Protein AF-A0A662Q516-F1 (afdb_monomer)

Structure (mmCIF, N/CA/C/O backbone):
data_AF-A0A662Q516-F1
#
_entry.id   AF-A0A662Q516-F1
#
loop_
_atom_site.group_PDB
_atom_site.id
_atom_site.type_symbol
_atom_site.label_atom_id
_atom_site.label_alt_id
_atom_site.label_comp_id
_atom_site.label_asym_id
_atom_site.label_entity_id
_atom_site.label_seq_id
_atom_site.pdbx_PDB_ins_code
_atom_site.Cartn_x
_atom_site.Cartn_y
_atom_site.Cartn_z
_atom_site.occupancy
_atom_site.B_iso_or_equiv
_atom_site.auth_seq_id
_atom_site.auth_comp_id
_atom_site.auth_asym_id
_atom_site.auth_atom_id
_atom_site.pdbx_PDB_model_num
ATOM 1 N N . ILE A 1 1 ? 10.020 -21.632 -22.783 1.00 81.31 1 ILE A N 1
ATOM 2 C CA . ILE A 1 1 ? 11.138 -20.663 -22.687 1.00 81.31 1 ILE A CA 1
ATOM 3 C C . ILE A 1 1 ? 12.281 -21.095 -23.597 1.00 81.31 1 ILE A C 1
ATOM 5 O O . ILE A 1 1 ? 12.380 -20.524 -24.665 1.00 81.31 1 ILE A O 1
ATOM 9 N N . PHE A 1 2 ? 13.041 -22.147 -23.264 1.00 85.50 2 PHE A N 1
ATOM 10 C CA . PHE A 1 2 ? 14.270 -22.551 -23.982 1.00 85.50 2 PHE A CA 1
ATOM 11 C C . PHE A 1 2 ? 14.095 -23.202 -25.365 1.00 85.50 2 PHE A C 1
ATOM 13 O O . PHE A 1 2 ? 15.077 -23.409 -26.057 1.00 85.50 2 PHE A O 1
ATOM 20 N N . VAL A 1 3 ? 12.868 -23.564 -25.753 1.00 91.06 3 VAL A N 1
ATOM 21 C CA . VAL A 1 3 ? 12.591 -24.184 -27.065 1.00 91.06 3 VAL A CA 1
ATOM 22 C C . VAL A 1 3 ? 11.837 -23.222 -27.981 1.00 91.06 3 VAL A C 1
ATOM 24 O O . VAL A 1 3 ? 12.203 -23.052 -29.134 1.00 91.06 3 VAL A O 1
ATOM 27 N N . LYS A 1 4 ? 10.780 -22.577 -27.466 1.00 90.06 4 LYS A N 1
ATOM 28 C CA . LYS A 1 4 ? 9.918 -21.683 -28.257 1.00 90.06 4 LYS A CA 1
ATOM 29 C C . LYS A 1 4 ? 10.432 -20.242 -28.376 1.00 90.06 4 LYS A C 1
ATOM 31 O O . LYS A 1 4 ? 10.021 -19.544 -29.288 1.00 90.06 4 LYS A O 1
ATOM 36 N N . HIS A 1 5 ? 11.300 -19.800 -27.460 1.00 88.25 5 HIS A N 1
ATOM 37 C CA . HIS A 1 5 ? 11.865 -18.440 -27.430 1.00 88.25 5 HIS A CA 1
ATOM 38 C C . HIS A 1 5 ? 10.822 -17.302 -27.545 1.00 88.25 5 HIS A C 1
ATOM 40 O O . HIS A 1 5 ? 11.099 -16.263 -28.136 1.00 88.25 5 HIS A O 1
ATOM 46 N N . ASP A 1 6 ? 9.627 -17.478 -26.970 1.00 92.25 6 ASP A N 1
ATOM 47 C CA . ASP A 1 6 ? 8.535 -16.497 -27.014 1.00 92.25 6 ASP A CA 1
ATOM 48 C C . ASP A 1 6 ? 8.134 -15.980 -25.616 1.00 92.25 6 ASP A C 1
ATOM 50 O O . ASP A 1 6 ? 8.393 -16.605 -24.580 1.00 92.25 6 ASP A O 1
ATOM 54 N N . TYR A 1 7 ? 7.491 -14.806 -25.586 1.00 90.81 7 TYR A N 1
ATOM 55 C CA . TYR A 1 7 ? 7.012 -14.172 -24.352 1.00 90.81 7 TYR A CA 1
ATOM 56 C C . TYR A 1 7 ? 5.863 -14.938 -23.693 1.00 90.81 7 TYR A C 1
ATOM 58 O O . TYR A 1 7 ? 5.756 -14.935 -22.467 1.00 90.81 7 TYR A O 1
ATOM 66 N N . SER A 1 8 ? 5.020 -15.617 -24.476 1.00 92.56 8 SER A N 1
ATOM 67 C CA . SER A 1 8 ? 3.923 -16.433 -23.944 1.00 92.56 8 SER A CA 1
ATOM 68 C C . SER A 1 8 ? 4.455 -17.561 -23.060 1.00 92.56 8 SER A C 1
ATOM 70 O O . SER A 1 8 ? 3.957 -17.751 -21.951 1.00 92.56 8 SER A O 1
ATOM 72 N N . SER A 1 9 ? 5.528 -18.238 -23.478 1.00 93.38 9 SER A N 1
ATOM 73 C CA . SER A 1 9 ? 6.173 -19.279 -22.675 1.00 93.38 9 SER A CA 1
ATOM 74 C C . SER A 1 9 ? 6.816 -18.740 -21.395 1.00 93.38 9 SER A C 1
ATOM 76 O O . SER A 1 9 ? 6.924 -19.476 -20.416 1.00 93.38 9 SER A O 1
ATOM 78 N N . VAL A 1 10 ? 7.309 -17.496 -21.404 1.00 91.31 10 VAL A N 1
ATOM 79 C CA . VAL A 1 10 ? 7.845 -16.833 -20.202 1.00 91.31 10 VAL A CA 1
ATOM 80 C C . VAL A 1 10 ? 6.704 -16.511 -19.238 1.00 91.31 10 VAL A C 1
ATOM 82 O O . VAL A 1 10 ? 6.805 -16.823 -18.053 1.00 91.31 10 VAL A O 1
ATOM 85 N N . GLY A 1 11 ? 5.592 -15.973 -19.745 1.00 90.25 11 GLY A N 1
ATOM 86 C CA . GLY A 1 11 ? 4.386 -15.712 -18.957 1.00 90.25 11 GLY A CA 1
ATOM 87 C C . GLY A 1 11 ? 3.827 -16.973 -18.294 1.00 90.25 11 GLY A C 1
ATOM 88 O O . GLY A 1 11 ? 3.588 -16.971 -17.089 1.00 90.25 11 GLY A O 1
ATOM 89 N N . GLU A 1 12 ? 3.695 -18.074 -19.041 1.00 91.19 12 GLU A N 1
ATOM 90 C CA . GLU A 1 12 ? 3.209 -19.356 -18.505 1.00 91.19 12 GLU A CA 1
ATOM 91 C C . GLU A 1 12 ? 4.097 -19.885 -17.367 1.00 91.19 12 GLU A C 1
ATOM 93 O O . GLU A 1 12 ? 3.598 -20.369 -16.350 1.00 91.19 12 GLU A O 1
ATOM 98 N N . TRP A 1 13 ? 5.419 -19.747 -17.499 1.00 91.06 13 TRP A N 1
ATOM 99 C CA . TRP A 1 13 ? 6.355 -20.114 -16.439 1.00 91.06 13 TRP A CA 1
ATOM 100 C C . TRP A 1 13 ? 6.246 -19.195 -15.215 1.00 91.06 13 TRP A C 1
ATOM 102 O O . TRP A 1 13 ? 6.226 -19.689 -14.086 1.00 91.06 13 TRP A O 1
ATOM 112 N N . HIS A 1 14 ? 6.113 -17.879 -15.417 1.00 89.38 14 HIS A N 1
ATOM 113 C CA . HIS A 1 14 ? 5.913 -16.921 -14.325 1.00 89.38 14 HIS A CA 1
ATOM 114 C C . HIS A 1 14 ? 4.651 -17.233 -13.512 1.00 89.38 14 HIS A C 1
ATOM 116 O O . HIS A 1 14 ? 4.694 -17.162 -12.288 1.00 89.38 14 HIS A O 1
ATOM 122 N N . MET A 1 15 ? 3.565 -17.661 -14.164 1.00 89.94 15 MET A N 1
ATOM 123 C CA . MET A 1 15 ? 2.326 -18.067 -13.482 1.00 89.94 15 MET A CA 1
ATOM 124 C C . MET A 1 15 ? 2.484 -19.327 -12.615 1.00 89.94 15 MET A C 1
ATOM 126 O O . MET A 1 15 ? 1.654 -19.581 -11.745 1.00 89.94 15 MET A O 1
ATOM 130 N N . ARG A 1 16 ? 3.536 -20.124 -12.843 1.00 92.00 16 ARG A N 1
ATOM 131 C CA . ARG A 1 16 ? 3.865 -21.340 -12.079 1.00 92.00 16 ARG A CA 1
ATOM 132 C C . ARG A 1 16 ? 5.017 -21.144 -11.091 1.00 92.00 16 ARG A C 1
ATOM 134 O O . ARG A 1 16 ? 5.447 -22.110 -10.465 1.00 92.00 16 ARG A O 1
ATOM 141 N N . SER A 1 17 ? 5.526 -19.923 -10.966 1.00 90.62 17 SER A N 1
ATOM 142 C CA . SER A 1 17 ? 6.688 -19.595 -10.141 1.00 90.62 17 SER A CA 1
ATOM 143 C C . SER A 1 17 ? 6.293 -18.662 -8.997 1.00 90.62 17 SER A C 1
ATOM 145 O O . SER A 1 17 ? 5.401 -17.8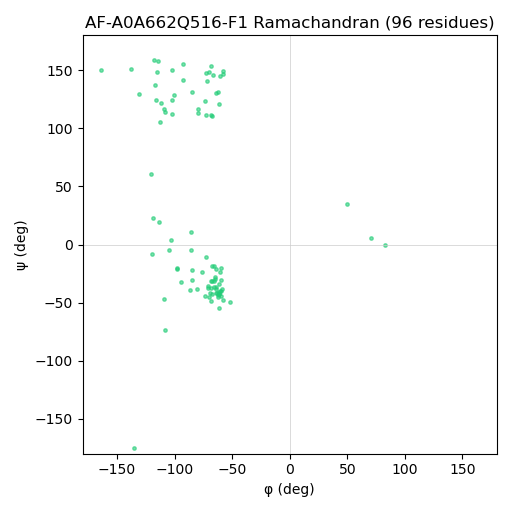29 -9.143 1.00 90.62 17 SER A O 1
ATOM 147 N N . LEU A 1 18 ? 6.973 -18.769 -7.852 1.00 90.12 18 LEU A N 1
ATOM 148 C CA . LEU A 1 18 ? 6.808 -17.810 -6.760 1.00 90.12 18 LEU A CA 1
ATOM 149 C C . LEU A 1 18 ? 7.623 -16.548 -7.060 1.00 90.12 18 LEU A C 1
ATOM 151 O O . LEU A 1 18 ? 8.850 -16.598 -7.133 1.00 90.12 18 LEU A O 1
ATOM 155 N N . PHE A 1 19 ? 6.948 -15.409 -7.210 1.00 86.88 19 PHE A N 1
ATOM 156 C CA . PHE A 1 19 ? 7.624 -14.119 -7.310 1.00 86.88 19 PHE A CA 1
ATOM 157 C C . PHE A 1 19 ? 8.170 -13.694 -5.941 1.00 86.88 19 PHE A C 1
ATOM 159 O O . PHE A 1 19 ? 7.416 -13.560 -4.979 1.00 86.88 19 PHE A O 1
ATOM 166 N N . LEU A 1 20 ? 9.477 -13.435 -5.875 1.00 89.00 20 LEU A N 1
ATOM 167 C CA . LEU A 1 20 ? 10.147 -12.874 -4.705 1.00 89.00 20 LEU A CA 1
ATOM 168 C C . LEU A 1 20 ? 10.641 -11.465 -5.041 1.00 89.00 20 LEU A C 1
ATOM 170 O O . LEU A 1 20 ? 11.613 -11.290 -5.774 1.00 89.00 20 LEU A O 1
ATOM 174 N N . GLY A 1 21 ? 9.951 -10.458 -4.511 1.00 86.19 21 GLY A N 1
ATOM 175 C CA . GLY A 1 21 ? 10.339 -9.056 -4.631 1.00 86.19 21 GLY A CA 1
ATOM 176 C C . GLY A 1 21 ? 11.030 -8.570 -3.361 1.00 86.19 21 GLY A C 1
ATOM 177 O O . GLY A 1 21 ? 10.485 -8.715 -2.270 1.00 86.19 21 GLY A O 1
ATOM 178 N N . MET A 1 22 ? 12.206 -7.957 -3.498 1.00 87.94 22 MET A N 1
ATOM 179 C CA . MET A 1 22 ? 12.928 -7.322 -2.393 1.00 87.94 22 MET A CA 1
ATOM 180 C C . MET A 1 22 ? 13.353 -5.916 -2.796 1.00 87.94 22 MET A C 1
ATOM 182 O O . MET A 1 22 ? 13.926 -5.712 -3.864 1.00 87.94 22 MET A O 1
ATOM 186 N N . MET A 1 23 ? 13.057 -4.936 -1.949 1.00 88.19 23 MET A N 1
ATOM 187 C CA . MET A 1 23 ? 13.417 -3.539 -2.177 1.00 88.19 23 MET A CA 1
ATOM 188 C C . MET A 1 23 ? 13.298 -2.739 -0.879 1.00 88.19 23 MET A C 1
ATOM 190 O O . MET A 1 23 ? 12.464 -3.052 -0.034 1.00 88.19 23 MET A O 1
ATOM 194 N N . HIS A 1 24 ? 14.110 -1.691 -0.732 1.00 90.56 24 HIS A N 1
ATOM 195 C CA . HIS A 1 24 ? 14.022 -0.763 0.399 1.00 90.56 24 HIS A CA 1
ATOM 196 C C . HIS A 1 24 ? 12.746 0.088 0.306 1.00 90.56 24 HIS A C 1
ATOM 198 O O . HIS A 1 24 ? 12.287 0.398 -0.798 1.00 90.56 24 HIS A O 1
ATOM 204 N N . PHE A 1 25 ? 12.159 0.491 1.433 1.00 93.12 25 PHE A N 1
ATOM 205 C CA . PHE A 1 25 ? 11.037 1.434 1.412 1.00 93.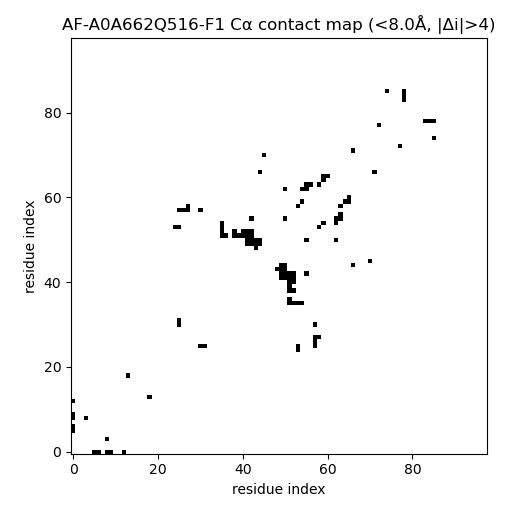12 25 PHE A CA 1
ATOM 206 C C . PHE A 1 25 ? 11.483 2.814 0.923 1.00 93.12 25 PHE A C 1
ATOM 208 O O . PHE A 1 25 ? 12.613 3.218 1.167 1.00 93.12 25 PHE A O 1
ATOM 215 N N . GLN A 1 26 ? 10.590 3.499 0.206 1.00 95.31 26 GLN A N 1
ATOM 216 C CA . GLN A 1 26 ? 10.804 4.880 -0.230 1.00 95.31 26 GLN A CA 1
ATOM 217 C C . GLN A 1 26 ? 10.217 5.851 0.798 1.00 95.31 26 GLN A C 1
ATOM 219 O O . GLN A 1 26 ? 9.269 5.505 1.505 1.00 95.31 26 GLN A O 1
ATOM 224 N N . ASP A 1 27 ? 10.740 7.067 0.818 1.00 95.62 27 ASP A N 1
ATOM 225 C CA . ASP A 1 27 ? 10.294 8.228 1.578 1.00 95.62 27 ASP A CA 1
ATOM 226 C C . ASP A 1 27 ? 10.300 9.478 0.675 1.00 95.62 27 ASP A C 1
ATOM 228 O O . ASP A 1 27 ? 10.509 9.392 -0.537 1.00 95.62 27 ASP A O 1
ATOM 232 N N . LYS A 1 28 ? 10.019 10.656 1.248 1.00 94.31 28 LYS A N 1
ATOM 233 C CA . LYS A 1 28 ? 9.881 11.907 0.484 1.00 94.31 28 LYS A CA 1
ATOM 234 C C . LYS A 1 28 ? 11.201 12.390 -0.150 1.00 94.31 28 LYS A C 1
ATOM 236 O O . LYS A 1 28 ? 11.143 13.189 -1.080 1.00 94.31 28 LYS A O 1
ATOM 241 N N . TYR A 1 29 ? 12.363 11.920 0.308 1.00 95.25 29 TYR A N 1
A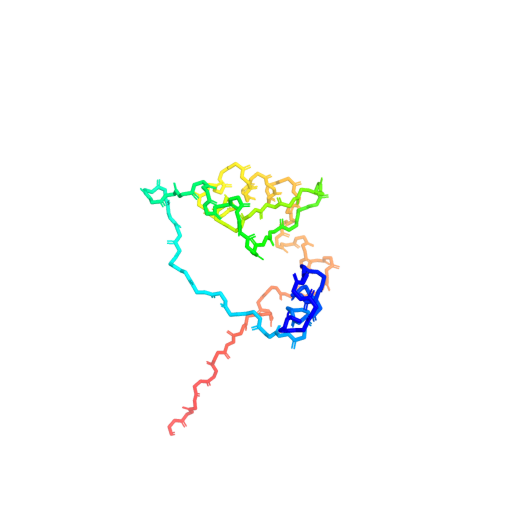TOM 242 C CA . TYR A 1 29 ? 13.688 12.343 -0.165 1.00 95.25 29 TYR A CA 1
ATOM 243 C C . TYR A 1 29 ? 14.308 11.401 -1.205 1.00 95.25 29 TYR A C 1
ATOM 245 O O . TYR A 1 29 ? 15.183 11.828 -1.955 1.00 95.25 29 TYR A O 1
ATOM 253 N N . ASN A 1 30 ? 13.867 10.143 -1.277 1.00 95.12 30 ASN A N 1
ATOM 254 C CA . ASN A 1 30 ? 14.371 9.142 -2.232 1.00 95.12 30 ASN A CA 1
ATOM 255 C C . ASN A 1 30 ? 13.282 8.609 -3.185 1.00 95.12 30 A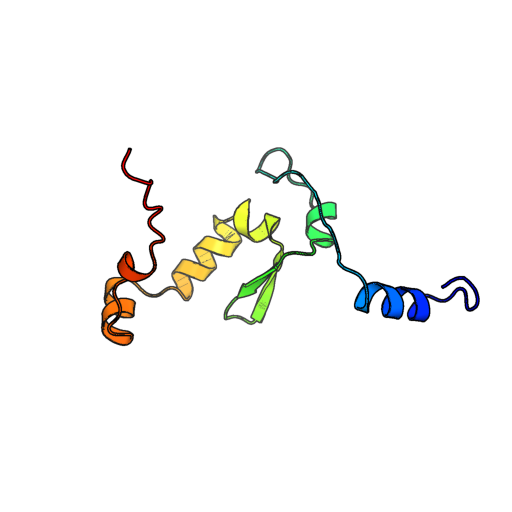SN A C 1
ATOM 257 O O . ASN A 1 30 ? 13.414 7.517 -3.738 1.00 95.12 30 ASN A O 1
ATOM 261 N N . TYR A 1 31 ? 12.206 9.376 -3.374 1.00 95.69 31 TYR A N 1
ATOM 262 C CA . TYR A 1 31 ? 11.061 8.975 -4.182 1.00 95.69 31 TYR A CA 1
ATOM 263 C C . TYR A 1 31 ? 11.399 8.876 -5.680 1.00 95.69 31 TYR A C 1
ATOM 265 O O . TYR A 1 31 ? 11.572 9.880 -6.371 1.00 95.69 31 TYR A O 1
ATOM 273 N N . ASP A 1 32 ? 11.417 7.651 -6.193 1.00 95.88 32 ASP A N 1
ATOM 274 C CA . ASP A 1 32 ? 11.635 7.299 -7.592 1.00 95.88 32 ASP A CA 1
ATOM 275 C C . ASP A 1 32 ? 10.306 6.949 -8.288 1.00 95.88 32 ASP A C 1
ATOM 277 O O . ASP A 1 32 ? 9.664 5.918 -8.038 1.00 95.88 32 ASP A O 1
ATOM 281 N N . VAL A 1 33 ? 9.911 7.815 -9.223 1.00 95.50 33 VAL A N 1
ATOM 282 C CA . VAL A 1 33 ? 8.697 7.669 -10.036 1.00 95.50 33 VAL A CA 1
ATOM 283 C C . VAL A 1 33 ? 8.774 6.459 -10.975 1.00 95.50 33 VAL A C 1
ATOM 285 O O . VAL A 1 33 ? 7.768 5.773 -11.164 1.00 95.50 33 VAL A O 1
ATOM 288 N N . GLU A 1 34 ? 9.937 6.143 -11.545 1.00 95.88 34 GLU A N 1
ATOM 289 C CA . GLU A 1 34 ? 10.088 5.010 -12.468 1.00 95.88 34 GLU A CA 1
ATOM 290 C C . GLU A 1 34 ? 9.909 3.669 -11.754 1.00 95.88 34 GLU A C 1
ATOM 292 O O . GLU A 1 34 ? 9.355 2.720 -12.329 1.00 95.88 34 GLU A O 1
ATOM 297 N N . ARG A 1 35 ? 10.294 3.610 -10.477 1.00 94.12 35 ARG A N 1
ATOM 298 C CA . ARG A 1 35 ? 9.991 2.475 -9.603 1.00 94.12 35 ARG A CA 1
ATOM 299 C C . ARG A 1 35 ? 8.501 2.394 -9.268 1.00 94.12 35 ARG A C 1
ATOM 301 O O . ARG A 1 35 ? 7.928 1.306 -9.296 1.00 94.12 35 ARG A O 1
ATOM 308 N N . VAL A 1 36 ? 7.850 3.525 -8.989 1.00 94.50 36 VAL A N 1
ATOM 309 C CA . VAL A 1 36 ? 6.401 3.587 -8.704 1.00 94.50 36 VAL A CA 1
ATOM 310 C C . VAL A 1 36 ? 5.575 3.091 -9.896 1.00 94.50 36 VAL A C 1
ATOM 312 O O . VAL A 1 36 ? 4.625 2.334 -9.702 1.00 94.50 36 VAL A O 1
ATOM 315 N N . ARG A 1 37 ? 5.968 3.441 -11.127 1.00 94.81 37 ARG A N 1
ATOM 316 C CA . ARG A 1 37 ? 5.304 3.002 -12.373 1.00 94.81 37 ARG A CA 1
ATOM 317 C C . ARG A 1 37 ? 5.370 1.492 -12.618 1.00 94.81 37 ARG A C 1
ATOM 319 O O . ARG A 1 37 ? 4.565 0.975 -13.385 1.00 94.81 37 ARG A O 1
ATOM 326 N N . ARG A 1 38 ? 6.326 0.799 -11.993 1.00 92.50 38 ARG A N 1
ATOM 327 C CA . ARG A 1 38 ? 6.546 -0.654 -12.107 1.00 92.50 38 ARG A CA 1
ATOM 328 C C . ARG A 1 38 ? 6.268 -1.389 -10.792 1.00 92.50 38 ARG A C 1
ATOM 330 O O . ARG A 1 38 ? 6.768 -2.493 -10.584 1.00 92.50 38 ARG A O 1
ATOM 337 N N . CYS A 1 39 ? 5.526 -0.768 -9.873 1.00 92.50 39 CYS A N 1
ATOM 338 C CA . CYS A 1 39 ? 5.206 -1.382 -8.592 1.00 92.50 39 CYS A CA 1
ATOM 339 C C . CYS A 1 39 ? 4.411 -2.680 -8.800 1.00 92.50 39 CYS A C 1
ATOM 341 O O . CYS A 1 39 ? 3.603 -2.779 -9.715 1.00 92.50 39 CYS A O 1
ATOM 343 N N . CYS A 1 40 ? 4.637 -3.679 -7.949 1.00 91.62 40 CYS A N 1
ATOM 344 C CA . CYS A 1 40 ? 3.867 -4.927 -7.928 1.00 91.62 40 CYS A CA 1
ATOM 345 C C . CYS A 1 40 ? 2.876 -4.992 -6.753 1.00 91.62 40 CYS A C 1
ATOM 347 O O . CYS A 1 40 ? 2.075 -5.919 -6.680 1.00 91.62 40 CYS A O 1
ATOM 349 N N . ILE A 1 41 ? 2.897 -3.999 -5.856 1.00 93.06 41 ILE A N 1
ATOM 350 C CA . ILE A 1 41 ? 2.039 -3.915 -4.670 1.00 93.06 41 ILE A CA 1
ATOM 351 C C . ILE A 1 41 ? 1.138 -2.692 -4.821 1.00 93.06 41 ILE A C 1
ATOM 353 O O . ILE A 1 41 ? 1.623 -1.572 -4.999 1.00 93.06 41 ILE A O 1
ATOM 357 N N . HIS A 1 42 ? -0.174 -2.896 -4.739 1.00 95.38 42 HIS A N 1
ATOM 358 C CA . HIS A 1 42 ? -1.155 -1.849 -5.002 1.00 95.38 42 HIS A CA 1
ATOM 359 C C . HIS A 1 42 ? -2.299 -1.877 -3.995 1.00 95.38 42 HIS A C 1
ATOM 361 O O . HIS A 1 42 ? -2.678 -2.937 -3.499 1.00 95.38 42 HIS A O 1
ATOM 367 N N . TYR A 1 43 ? -2.883 -0.707 -3.757 1.00 96.06 43 TYR A N 1
ATOM 368 C CA . TYR A 1 43 ? -4.131 -0.542 -3.028 1.00 96.06 43 TYR A CA 1
ATOM 369 C C . TYR A 1 43 ? -5.263 -0.302 -4.023 1.00 96.06 43 TYR A C 1
ATOM 371 O O . TYR A 1 43 ? -5.200 0.630 -4.828 1.00 96.06 43 TYR A O 1
ATOM 379 N N . LEU A 1 44 ? -6.301 -1.132 -3.952 1.00 96.38 44 LEU A N 1
ATOM 380 C CA . LEU A 1 44 ? -7.576 -0.862 -4.606 1.00 96.38 44 LEU A CA 1
ATOM 381 C C . LEU A 1 44 ? -8.410 0.023 -3.681 1.00 96.38 44 LEU A C 1
ATOM 383 O O . LEU A 1 44 ? -8.542 -0.276 -2.493 1.00 96.38 44 LEU A O 1
ATOM 387 N N . VAL A 1 45 ? -8.969 1.104 -4.216 1.00 95.44 45 VAL A N 1
ATOM 388 C CA . VAL A 1 45 ? -9.796 2.039 -3.441 1.00 95.44 45 VAL A CA 1
ATOM 389 C C . VAL A 1 45 ? -11.253 2.037 -3.921 1.00 95.44 45 VAL A C 1
ATOM 391 O O . VAL A 1 45 ? -11.509 1.660 -5.065 1.00 95.44 45 VAL A O 1
ATOM 394 N N . PRO A 1 46 ? -12.227 2.463 -3.086 1.00 96.00 46 PRO A N 1
ATOM 395 C CA . PRO A 1 46 ? -13.656 2.354 -3.411 1.00 96.00 46 PRO A CA 1
ATOM 396 C C . PRO A 1 46 ? -14.115 3.090 -4.678 1.00 96.00 46 PRO A C 1
ATOM 398 O O . PRO A 1 46 ? -15.153 2.747 -5.231 1.00 96.00 46 PRO A O 1
ATOM 401 N N . ASP A 1 47 ? -13.356 4.080 -5.162 1.00 94.31 47 ASP A N 1
ATOM 402 C CA . ASP A 1 47 ? -13.631 4.759 -6.439 1.00 94.31 47 ASP A CA 1
ATOM 403 C C . ASP A 1 47 ? -13.030 4.062 -7.671 1.00 94.31 47 ASP A C 1
ATOM 405 O O . ASP A 1 47 ? -13.031 4.628 -8.762 1.00 94.31 47 ASP A O 1
ATOM 409 N N . GLY A 1 48 ? -12.527 2.836 -7.513 1.00 94.81 48 GLY A N 1
ATOM 410 C CA . GLY A 1 48 ? -12.035 1.999 -8.607 1.00 94.81 48 GLY A CA 1
ATOM 411 C C . GL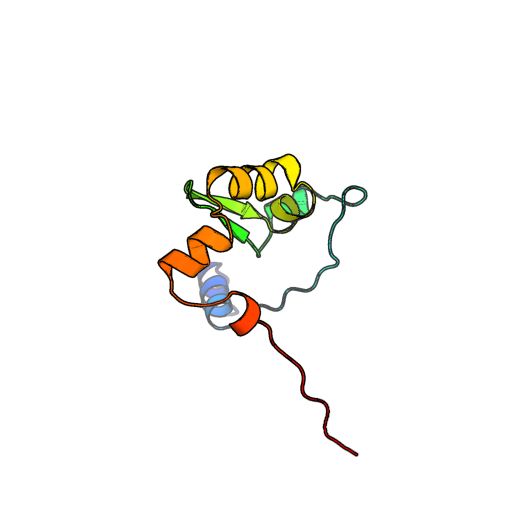Y A 1 48 ? -10.598 2.289 -9.039 1.00 94.81 48 GLY A C 1
ATOM 412 O O . GLY A 1 48 ? -10.087 1.614 -9.932 1.00 94.81 48 GLY A O 1
ATOM 413 N N . ARG A 1 49 ? -9.910 3.255 -8.418 1.00 95.00 49 ARG A N 1
ATOM 414 C CA . ARG A 1 49 ? -8.489 3.502 -8.701 1.00 95.00 49 ARG A CA 1
ATOM 415 C C . ARG A 1 49 ? -7.602 2.402 -8.109 1.00 95.00 49 ARG A C 1
ATOM 417 O O . ARG A 1 49 ? -7.875 1.863 -7.036 1.00 95.00 49 ARG A O 1
ATOM 424 N N . ILE A 1 50 ? -6.492 2.128 -8.795 1.00 96.19 50 ILE A N 1
ATOM 425 C CA . ILE A 1 50 ? -5.402 1.262 -8.330 1.00 96.19 50 ILE A CA 1
ATOM 426 C C . ILE A 1 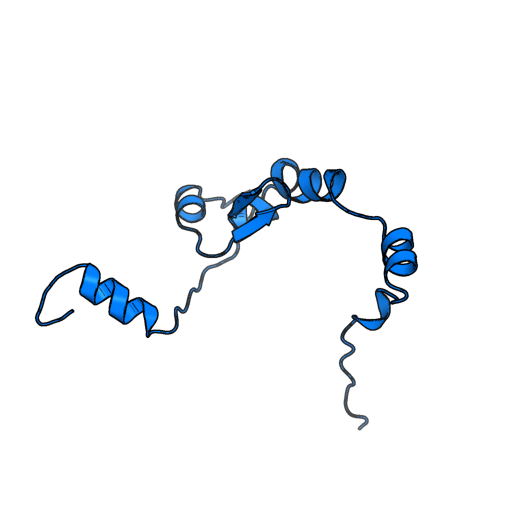50 ? -4.203 2.161 -8.030 1.00 96.19 50 ILE A C 1
ATOM 428 O O . ILE A 1 50 ? -3.686 2.828 -8.927 1.00 96.19 50 ILE A O 1
ATOM 432 N N . ILE A 1 51 ? -3.776 2.204 -6.770 1.00 96.62 51 ILE A N 1
ATOM 433 C CA . ILE A 1 51 ? -2.730 3.121 -6.304 1.00 96.62 51 ILE A CA 1
ATOM 434 C C . ILE A 1 51 ? -1.483 2.312 -5.922 1.00 96.62 51 ILE A C 1
ATOM 436 O O . ILE A 1 51 ? -1.576 1.447 -5.049 1.00 96.62 51 ILE A O 1
ATOM 440 N N . PRO A 1 52 ? -0.309 2.573 -6.528 1.00 96.75 52 PRO A N 1
ATOM 441 C CA . PRO A 1 52 ? 0.942 1.920 -6.143 1.00 96.75 52 PRO A CA 1
ATOM 442 C C . PRO A 1 52 ? 1.297 2.131 -4.668 1.00 96.75 52 PRO A C 1
ATOM 444 O O . PRO A 1 52 ? 1.068 3.210 -4.116 1.00 96.75 52 PRO A O 1
ATOM 447 N N . PHE A 1 53 ? 1.938 1.138 -4.048 1.00 95.38 53 PHE A N 1
ATOM 448 C CA . PHE A 1 53 ? 2.270 1.150 -2.619 1.00 95.38 53 PHE A CA 1
ATOM 449 C C . PHE A 1 53 ? 3.013 2.414 -2.168 1.00 95.38 53 PHE A C 1
ATOM 451 O O . PHE A 1 53 ? 2.631 3.042 -1.181 1.00 95.38 53 PHE A O 1
ATOM 458 N N . CYS A 1 54 ? 4.069 2.800 -2.890 1.00 95.69 54 CYS A N 1
ATOM 459 C CA . CYS A 1 54 ? 4.864 3.973 -2.529 1.00 95.69 54 CYS A CA 1
ATOM 460 C C . CYS A 1 54 ? 4.077 5.275 -2.718 1.00 95.69 54 CYS A C 1
ATOM 462 O O . CYS A 1 54 ? 4.179 6.150 -1.870 1.00 95.69 54 CYS A O 1
ATOM 464 N N . ALA A 1 55 ? 3.246 5.392 -3.758 1.00 96.19 55 ALA A N 1
ATOM 465 C CA . ALA A 1 55 ? 2.396 6.570 -3.931 1.00 96.19 55 ALA A CA 1
ATOM 466 C C . ALA A 1 55 ? 1.408 6.709 -2.761 1.00 96.19 55 ALA A C 1
ATOM 468 O O . ALA A 1 55 ? 1.285 7.782 -2.178 1.00 96.19 55 ALA A O 1
ATOM 469 N N . PHE A 1 56 ? 0.772 5.602 -2.366 1.00 96.62 56 PHE A N 1
ATOM 470 C CA . PHE A 1 56 ? -0.190 5.573 -1.266 1.00 96.62 56 PHE A CA 1
ATOM 471 C C . PHE A 1 56 ? 0.428 5.942 0.092 1.00 96.62 56 PHE A C 1
ATOM 473 O O . PHE A 1 56 ? -0.192 6.670 0.864 1.00 96.62 56 PHE A O 1
ATOM 480 N N . ASN A 1 57 ? 1.637 5.448 0.386 1.00 95.38 57 ASN A N 1
ATOM 481 C CA . ASN A 1 57 ? 2.256 5.589 1.709 1.00 95.38 57 ASN A CA 1
ATOM 482 C C . ASN A 1 57 ? 3.206 6.790 1.848 1.00 95.38 57 ASN A C 1
ATOM 484 O O . ASN A 1 57 ? 3.306 7.340 2.941 1.00 95.38 57 ASN A O 1
ATOM 488 N N . VAL A 1 58 ? 3.903 7.200 0.783 1.00 96.56 58 VAL A N 1
ATOM 489 C CA . VAL A 1 58 ? 4.885 8.304 0.843 1.00 96.56 58 VAL A CA 1
ATOM 490 C C . VAL A 1 58 ? 4.225 9.669 0.670 1.00 9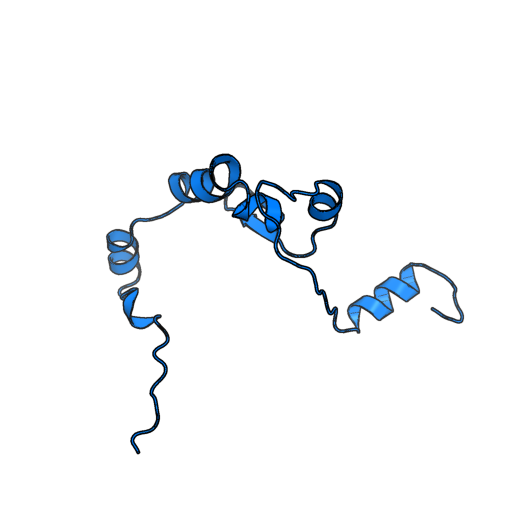6.56 58 VAL A C 1
ATOM 492 O O . VAL A 1 58 ? 4.690 10.655 1.244 1.00 96.56 58 VAL A O 1
ATOM 495 N N . ILE A 1 59 ? 3.123 9.726 -0.085 1.00 95.69 59 ILE A N 1
ATOM 496 C CA . ILE A 1 59 ? 2.351 10.951 -0.333 1.00 95.69 59 ILE A CA 1
ATOM 497 C C . ILE A 1 59 ? 0.908 10.755 0.172 1.00 95.69 59 ILE A C 1
ATOM 499 O O . ILE A 1 59 ? -0.052 10.764 -0.612 1.00 95.69 59 ILE A O 1
ATOM 503 N N . PRO A 1 60 ? 0.731 10.492 1.480 1.00 95.69 60 PRO A N 1
ATOM 504 C CA . PRO A 1 60 ? -0.554 10.082 2.031 1.00 95.69 60 PRO A CA 1
ATOM 505 C C . PRO A 1 60 ? -1.621 11.170 1.915 1.00 95.69 60 PRO A C 1
ATOM 507 O O . PRO A 1 60 ? -2.795 10.842 1.758 1.00 95.69 60 PRO A O 1
ATOM 510 N N . GLU A 1 61 ? -1.228 12.443 1.903 1.00 95.19 61 GLU A N 1
ATOM 511 C CA . GLU A 1 61 ? -2.148 13.579 1.896 1.00 95.19 61 GLU A CA 1
ATOM 512 C C . GLU A 1 61 ? -2.974 13.632 0.595 1.00 95.19 61 GLU A C 1
ATOM 514 O O . GLU A 1 61 ? -4.126 14.065 0.598 1.00 95.19 61 GLU A O 1
ATOM 519 N N . ILE A 1 62 ? -2.405 13.142 -0.516 1.00 93.81 62 ILE A N 1
ATOM 520 C CA . ILE A 1 62 ? -3.067 13.082 -1.831 1.00 93.81 62 ILE A CA 1
ATOM 521 C C . ILE A 1 62 ? -3.897 11.802 -1.980 1.00 93.81 62 ILE A C 1
ATOM 523 O O . ILE A 1 62 ? -4.978 11.823 -2.573 1.00 93.81 62 ILE A O 1
ATOM 527 N N . TYR A 1 63 ? -3.387 10.677 -1.473 1.00 95.50 63 TYR A N 1
ATOM 528 C CA . TYR A 1 63 ? -3.956 9.358 -1.745 1.00 95.50 63 TYR A CA 1
ATOM 529 C C . TYR A 1 63 ? -4.664 8.762 -0.529 1.00 95.50 63 TYR A C 1
ATOM 531 O O . TYR A 1 63 ? -5.894 8.709 -0.507 1.00 95.50 63 TYR A O 1
ATOM 539 N N . ARG A 1 64 ? -3.911 8.298 0.473 1.00 96.19 64 ARG A N 1
ATOM 540 C CA . ARG A 1 64 ? -4.460 7.559 1.617 1.00 96.19 64 ARG A CA 1
ATOM 541 C C . ARG A 1 64 ? -5.452 8.395 2.415 1.00 96.19 64 ARG A C 1
ATOM 543 O O . ARG A 1 64 ? -6.583 7.961 2.614 1.00 96.19 64 ARG A O 1
ATOM 550 N N . ASP A 1 65 ? -5.041 9.575 2.853 1.00 96.69 65 ASP A N 1
ATOM 551 C CA . ASP A 1 65 ? -5.795 10.380 3.809 1.00 96.69 65 ASP A CA 1
ATOM 552 C C . ASP A 1 65 ? -7.055 10.954 3.146 1.00 96.69 65 ASP A C 1
ATOM 554 O O . ASP A 1 65 ? -8.133 10.952 3.739 1.00 96.69 65 ASP A O 1
ATOM 558 N N . ALA A 1 66 ? -6.962 11.346 1.870 1.00 94.44 66 ALA A N 1
ATOM 559 C CA . ALA A 1 66 ? -8.114 11.770 1.076 1.00 94.44 66 ALA A CA 1
ATOM 560 C C . ALA A 1 66 ? -9.156 10.646 0.909 1.00 94.44 66 ALA A C 1
ATOM 562 O O . ALA A 1 66 ? -10.358 10.883 1.052 1.00 94.44 66 ALA A O 1
ATOM 563 N N . ILE A 1 67 ? -8.707 9.415 0.639 1.00 95.69 67 ILE A N 1
ATOM 564 C CA . ILE A 1 67 ? -9.578 8.237 0.509 1.00 95.69 67 ILE A CA 1
ATOM 565 C C . ILE A 1 67 ? -10.199 7.853 1.851 1.00 95.69 67 ILE A C 1
ATOM 567 O O . ILE A 1 67 ? -11.413 7.667 1.927 1.00 95.69 67 ILE A O 1
ATOM 571 N N . GLN A 1 68 ? -9.396 7.763 2.911 1.00 94.81 68 GLN A N 1
ATOM 572 C CA . GLN A 1 68 ? -9.871 7.393 4.245 1.00 94.81 68 GLN A CA 1
ATOM 573 C C . GLN A 1 68 ? -10.849 8.427 4.798 1.00 94.81 68 GLN A C 1
ATOM 575 O O . GLN A 1 68 ? -11.864 8.050 5.370 1.00 94.81 68 GLN A O 1
ATOM 580 N N . LYS A 1 69 ? -10.623 9.722 4.562 1.00 95.25 69 LYS A N 1
ATOM 581 C CA . LYS A 1 69 ? -11.579 10.764 4.952 1.00 95.25 69 LYS A CA 1
ATOM 582 C C . LYS A 1 69 ? -12.914 10.643 4.212 1.00 95.25 69 LYS A C 1
ATOM 584 O O . LYS A 1 69 ? -13.954 10.947 4.784 1.00 95.25 69 LYS A O 1
ATOM 589 N N . LYS A 1 70 ? -12.889 10.247 2.936 1.00 95.38 70 LYS A N 1
ATOM 590 C CA . LYS A 1 70 ? -14.092 10.168 2.096 1.00 95.38 70 LYS A CA 1
ATOM 591 C C . LYS A 1 70 ? -14.909 8.895 2.327 1.00 95.38 70 LYS A C 1
ATOM 593 O O . LYS A 1 70 ? -16.131 8.950 2.249 1.00 95.38 70 LYS A O 1
ATOM 598 N N . TYR A 1 71 ? -14.243 7.765 2.546 1.00 95.31 71 TYR A N 1
ATOM 599 C CA . TYR A 1 71 ? -14.880 6.442 2.580 1.00 95.31 71 TYR A CA 1
ATOM 600 C C . TYR A 1 71 ? -14.717 5.705 3.911 1.00 95.31 71 TYR A C 1
ATOM 602 O O . TYR A 1 71 ? -15.297 4.635 4.087 1.00 95.31 71 TYR A O 1
ATOM 610 N N . GLY A 1 72 ? -13.900 6.228 4.822 1.00 93.94 72 GLY A N 1
ATOM 611 C CA . GLY A 1 72 ? -13.723 5.661 6.148 1.00 93.94 72 GLY A CA 1
ATOM 612 C C . GLY A 1 72 ? -14.979 5.813 6.996 1.00 93.94 72 GLY A C 1
ATOM 613 O O . GLY A 1 72 ? -15.780 6.726 6.808 1.00 93.94 72 GLY A O 1
ATOM 614 N N . ILE A 1 73 ? -15.118 4.901 7.947 1.00 94.69 73 ILE A N 1
ATOM 615 C CA . ILE A 1 73 ? -16.181 4.882 8.949 1.00 94.69 73 ILE A CA 1
ATOM 616 C C . ILE A 1 73 ? -15.536 5.039 10.331 1.00 94.69 73 ILE A C 1
ATOM 618 O O . ILE A 1 73 ? -14.492 4.422 10.569 1.00 94.69 73 ILE A O 1
ATOM 622 N N . PRO A 1 74 ? -16.101 5.857 11.238 1.00 95.31 74 PRO A N 1
ATOM 623 C CA . PRO A 1 74 ? -15.628 5.933 12.616 1.00 95.31 74 PRO A CA 1
ATOM 624 C C . PRO A 1 74 ? -15.676 4.567 13.306 1.00 95.31 74 PRO A C 1
ATOM 626 O O . PRO A 1 74 ? -16.550 3.745 13.016 1.00 95.31 74 PRO A O 1
ATOM 629 N N . ILE A 1 75 ? -14.758 4.337 14.247 1.00 94.69 75 ILE A N 1
ATOM 630 C CA . ILE A 1 75 ? -14.645 3.054 14.957 1.00 94.69 75 ILE A CA 1
ATOM 631 C C . ILE A 1 75 ? -15.955 2.747 15.687 1.00 94.69 75 ILE A C 1
ATOM 633 O O . ILE A 1 75 ? -16.488 1.650 15.552 1.00 94.69 75 ILE A O 1
ATOM 637 N N . GLU A 1 76 ? -16.535 3.734 16.370 1.00 96.31 76 GLU A N 1
ATOM 638 C CA . GLU A 1 76 ? -17.776 3.572 17.130 1.00 96.31 76 GLU A CA 1
ATOM 639 C C . GLU A 1 76 ? -18.956 3.172 16.236 1.00 96.31 76 GLU A C 1
ATOM 641 O O . GLU A 1 76 ? -19.852 2.444 16.666 1.00 96.31 76 GLU A O 1
ATOM 646 N N . GLU A 1 77 ? -18.984 3.654 14.993 1.00 96.56 77 GLU A N 1
ATOM 647 C CA . GLU A 1 77 ? -20.007 3.278 14.017 1.00 96.56 77 GLU A CA 1
ATOM 648 C C . GLU A 1 77 ? -19.783 1.850 13.507 1.00 96.56 77 GLU A C 1
ATOM 650 O O . GLU A 1 77 ? -20.725 1.054 13.444 1.00 96.56 77 GLU A O 1
ATOM 655 N N . TRP A 1 78 ? -18.537 1.501 13.184 1.00 95.88 78 TRP A N 1
ATOM 656 C CA . TRP A 1 78 ? -18.181 0.162 12.721 1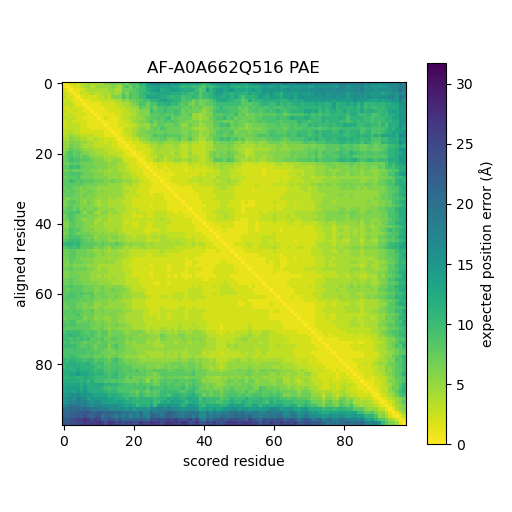.00 95.88 78 TRP A CA 1
ATOM 657 C C . TRP A 1 78 ? -18.457 -0.916 13.777 1.00 95.88 78 TRP A C 1
ATOM 659 O O . TRP A 1 78 ? -19.038 -1.955 13.446 1.00 95.88 78 TRP A O 1
ATOM 669 N N . GLU A 1 79 ? -18.115 -0.666 15.044 1.00 97.12 79 GLU A N 1
ATOM 670 C CA . GLU A 1 79 ? -18.373 -1.598 16.150 1.00 97.12 79 GLU A CA 1
ATOM 671 C C . GLU A 1 79 ? -19.878 -1.803 16.364 1.00 97.12 79 GLU A C 1
ATOM 673 O O . GLU A 1 79 ? -20.339 -2.936 16.497 1.00 97.12 79 GLU A O 1
ATOM 678 N N . LYS A 1 80 ? -20.684 -0.732 16.298 1.00 97.06 80 LYS A N 1
ATOM 679 C CA . LYS A 1 80 ? -22.155 -0.840 16.360 1.00 97.06 80 LYS A CA 1
ATOM 680 C C . LYS A 1 80 ? -22.726 -1.654 15.200 1.00 97.06 80 LYS A C 1
ATOM 682 O O . LYS A 1 80 ? -23.643 -2.444 15.406 1.00 97.06 80 LYS A O 1
ATOM 687 N N . LYS A 1 81 ? -22.203 -1.460 13.984 1.00 96.31 81 LYS A N 1
ATOM 688 C CA . LYS A 1 81 ? -22.686 -2.141 12.773 1.00 96.31 81 LYS A CA 1
ATOM 689 C C . LYS A 1 81 ? -22.322 -3.626 12.744 1.00 96.31 81 LYS A C 1
ATOM 691 O O . LYS A 1 81 ? -23.087 -4.427 12.214 1.00 96.31 81 LYS A O 1
ATOM 696 N N . THR A 1 82 ? -21.150 -3.985 13.262 1.00 95.44 82 THR A N 1
ATOM 697 C CA . THR A 1 82 ? -20.625 -5.359 13.208 1.00 95.44 82 THR A CA 1
ATOM 698 C C . THR A 1 82 ? -20.860 -6.157 14.488 1.00 95.44 82 THR A C 1
ATOM 700 O O . THR A 1 82 ? -20.807 -7.385 14.445 1.00 95.44 82 THR A O 1
ATOM 703 N N . GLY A 1 83 ? -21.103 -5.485 15.618 1.00 95.44 83 GLY A N 1
ATOM 704 C CA . GLY A 1 83 ? -21.184 -6.098 16.946 1.00 95.44 83 GLY A CA 1
ATOM 705 C C . GLY A 1 83 ? -19.839 -6.592 17.491 1.00 95.44 83 GLY A C 1
ATOM 706 O O . GLY A 1 83 ? -19.817 -7.233 18.539 1.00 95.44 83 GLY A O 1
ATOM 707 N N . LYS A 1 84 ? -18.729 -6.325 16.791 1.00 94.69 84 LYS A N 1
ATOM 708 C CA . LYS A 1 84 ? -17.366 -6.697 17.195 1.00 94.69 84 LYS A CA 1
ATOM 709 C C . LYS A 1 84 ? -16.643 -5.486 17.765 1.00 94.69 84 LYS A C 1
ATOM 711 O O . LYS A 1 84 ? -16.902 -4.373 17.311 1.00 94.69 84 LYS A O 1
ATOM 716 N N . LYS A 1 85 ? -15.714 -5.696 18.702 1.00 95.31 85 LYS A N 1
ATOM 717 C CA . LYS A 1 85 ? -14.795 -4.631 19.117 1.00 95.31 85 LYS A CA 1
ATOM 718 C C . LYS A 1 85 ? -13.513 -4.694 18.309 1.00 95.31 85 LYS A C 1
ATOM 720 O O . LYS A 1 85 ? -12.971 -5.774 18.086 1.00 95.31 85 LYS A O 1
ATOM 725 N N . LEU A 1 86 ? -12.970 -3.534 17.947 1.00 91.94 86 LEU A N 1
ATOM 726 C CA . LEU A 1 86 ? -11.687 -3.456 17.241 1.00 91.94 86 LEU A CA 1
ATOM 727 C C . LEU A 1 86 ? -10.549 -4.076 18.070 1.00 91.94 86 LEU A C 1
ATOM 729 O O . LEU A 1 86 ? -9.601 -4.638 17.529 1.00 91.94 86 LEU A O 1
ATOM 733 N N . SER A 1 87 ? -10.664 -4.009 19.400 1.00 91.25 87 SER A N 1
ATOM 734 C CA . SER A 1 87 ? -9.717 -4.618 20.335 1.00 91.25 87 SER A CA 1
ATOM 735 C C . SER A 1 87 ? -9.602 -6.134 20.211 1.00 91.25 87 SER A C 1
ATOM 737 O O . SER A 1 87 ? -8.587 -6.687 20.633 1.00 91.25 87 SER A O 1
ATOM 739 N N . ASP A 1 88 ? -10.633 -6.792 19.684 1.00 91.56 88 ASP A N 1
ATOM 740 C CA . ASP A 1 88 ? -10.697 -8.251 19.603 1.00 91.56 88 ASP A CA 1
ATOM 741 C C . ASP A 1 88 ? -9.808 -8.783 18.467 1.00 91.56 88 ASP A C 1
ATOM 743 O O . ASP A 1 88 ? -9.317 -9.906 18.543 1.00 91.56 88 ASP A O 1
ATOM 747 N N . ASP A 1 89 ? -9.527 -7.948 17.461 1.00 89.19 89 ASP A N 1
ATOM 748 C CA . ASP A 1 89 ? -8.646 -8.272 16.333 1.00 89.19 89 ASP A CA 1
ATOM 749 C C . ASP A 1 89 ? -7.158 -7.999 16.643 1.00 89.19 89 ASP A C 1
ATOM 751 O O . ASP A 1 89 ? -6.273 -8.294 15.833 1.00 89.19 89 ASP A O 1
ATOM 755 N N . LEU A 1 90 ? -6.843 -7.435 17.817 1.00 89.38 90 LEU A N 1
ATOM 756 C CA . LEU A 1 90 ? -5.463 -7.170 18.217 1.00 89.38 90 LEU A CA 1
ATOM 757 C C . LEU A 1 90 ? -4.751 -8.477 18.579 1.00 89.38 90 LEU A C 1
ATOM 759 O O . LEU A 1 90 ? -5.003 -9.078 19.624 1.00 89.38 90 LEU A O 1
ATOM 763 N N . TYR A 1 91 ? -3.784 -8.875 17.752 1.00 89.31 91 TYR A N 1
ATOM 764 C CA . TYR A 1 91 ? -2.879 -9.969 18.089 1.00 89.31 91 TYR A CA 1
ATOM 765 C C . TYR A 1 91 ? -2.069 -9.628 19.346 1.00 89.31 91 TYR A C 1
ATOM 767 O O . TYR A 1 91 ? -1.310 -8.657 19.375 1.00 89.31 91 TYR A O 1
ATOM 775 N N . ARG A 1 92 ? -2.201 -10.459 20.384 1.00 85.62 92 ARG A N 1
ATOM 776 C CA . ARG A 1 92 ? -1.387 -10.385 21.599 1.00 85.62 92 ARG A CA 1
ATOM 777 C C . ARG A 1 92 ? -0.435 -11.565 21.617 1.00 85.62 92 ARG A C 1
ATOM 779 O O . ARG A 1 92 ? -0.862 -12.712 21.732 1.00 85.62 92 ARG A O 1
ATOM 786 N N . ARG A 1 93 ? 0.863 -11.279 21.521 1.00 86.31 93 ARG A N 1
ATOM 787 C CA . ARG A 1 93 ? 1.889 -12.294 21.745 1.00 86.31 93 ARG A CA 1
ATOM 788 C C . ARG A 1 93 ? 1.866 -12.661 23.227 1.00 86.31 93 ARG A C 1
ATOM 790 O O . ARG A 1 93 ? 2.212 -11.835 24.063 1.00 86.31 93 ARG A O 1
ATOM 797 N N . VAL A 1 94 ? 1.437 -13.879 23.539 1.00 84.62 94 VAL A N 1
ATOM 798 C CA . VAL A 1 94 ? 1.586 -14.443 24.882 1.00 84.62 94 VAL A CA 1
ATOM 799 C C . VAL A 1 94 ? 3.022 -14.943 24.985 1.00 84.62 94 VAL A C 1
ATOM 801 O O . VAL A 1 94 ? 3.421 -15.835 24.235 1.00 84.62 94 VAL A O 1
ATOM 804 N N . GLU A 1 95 ? 3.825 -14.314 25.837 1.00 84.44 95 GLU A N 1
ATOM 805 C CA . GLU A 1 95 ? 5.142 -14.845 26.185 1.00 84.44 95 GLU A CA 1
ATOM 806 C C . GLU A 1 95 ? 4.952 -16.072 27.082 1.00 84.44 95 GLU A C 1
ATOM 808 O O . GLU A 1 95 ? 4.029 -16.112 27.899 1.00 84.44 95 GLU A O 1
ATOM 813 N N . ALA A 1 96 ? 5.770 -17.107 26.888 1.00 80.50 96 ALA A N 1
ATOM 814 C CA . ALA A 1 96 ? 5.734 -18.266 27.769 1.00 80.50 96 ALA A CA 1
ATOM 815 C C . ALA A 1 96 ? 6.159 -17.819 29.176 1.00 80.50 96 ALA A C 1
ATOM 817 O O . ALA A 1 96 ? 7.169 -17.132 29.310 1.00 80.50 96 ALA A O 1
ATOM 818 N N . SER A 1 97 ? 5.385 -18.180 30.202 1.00 76.94 97 SER A N 1
ATOM 819 C CA . SER A 1 97 ? 5.821 -18.020 31.590 1.00 76.94 97 SER A CA 1
ATOM 820 C C . SER A 1 97 ? 7.066 -18.876 31.817 1.00 76.94 97 SER A C 1
ATOM 822 O O . SER A 1 97 ? 7.052 -20.046 31.426 1.00 76.94 97 SER A O 1
ATOM 824 N N . GLU A 1 98 ? 8.103 -18.285 32.412 1.00 62.69 98 GLU A N 1
ATOM 825 C CA . GLU A 1 98 ? 9.306 -18.995 32.877 1.00 62.69 98 GLU A CA 1
ATOM 826 C C . GLU A 1 98 ? 8.973 -20.155 33.825 1.00 62.69 98 GLU A C 1
ATOM 828 O O . GLU A 1 98 ? 8.017 -20.020 34.629 1.00 62.69 98 GLU A O 1
#

Nearest PDB structures (foldseek):
  5i4l-assembly1_N4  TM=2.848E-01  e=5.009E+00  Saccharomyces cerevisiae S288C

Secondary structure (DSSP, 8-state):
-TTT--HHHHHHHHTTS------PPP-SSS--HHHHTT-S-EEE-TTS-EEEHHHHHHSTTTTHHHHHHHH---HHHHHHHHS--GGGG-----PPP-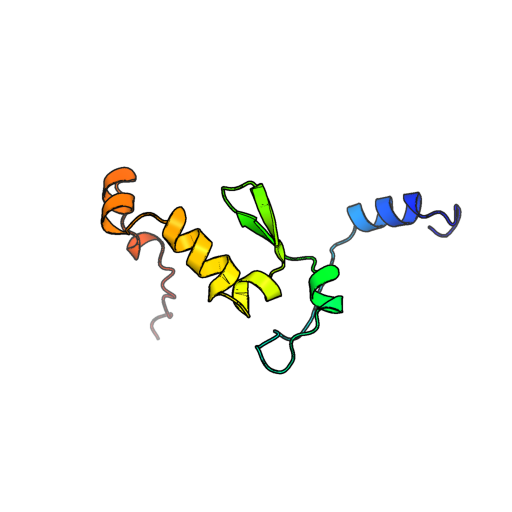

Foldseek 3Di:
DVPPPDPVVVVVVVVVDDDDDDDDADAPVRDDPVCQVVAPDWDQAPVGDTGHPNRCPRVVVPHVVVRCVVPNDDQVVVCVVPVDHPVVPDDDDDDDDD

Mean predicted aligned error: 6.14 Å

Radius of gyration: 20.45 Å; Cα contacts (8 Å, |Δi|>4): 60; chains: 1; bounding box: 37×38×61 Å

pLDDT: mean 92.51, std 4.98, range [62.69, 97.12]

Sequence (98 aa):
IFVKHDYSSVGEWHMRSLFLGMMHFQDKYNYDVERVRRCCIHYLVPDGRIIPFCAFNVIPEIYRDAIQKKYGIPIEEWEKKTGKKLSDDLYRRVEASE

Solvent-accessible surface area (backbone atoms only — not comparable to full-atom values): 6439 Å² total; per-residue (Å²): 70,98,82,75,74,44,69,67,46,46,51,58,49,53,77,74,48,88,87,85,87,85,79,82,86,69,43,87,87,66,65,53,65,75,58,47,78,66,53,92,50,66,46,80,45,98,87,73,50,77,37,34,49,60,54,34,67,51,42,28,76,76,41,42,51,49,47,44,70,73,72,55,75,58,67,74,57,49,27,68,74,68,75,47,60,78,74,76,75,57,87,73,87,78,75,82,81,130